Protein AF-A0A6V7IKR3-F1 (afdb_monomer_lite)

Organism: NCBI:txid1563983

Sequence (35 aa):
LFNGDFVDRGSFSVECIFTLFGFKLLYPNHFFMSR

pLDDT: mean 89.59, std 6.87, range [75.25, 97.38]

InterPro domains:
  IPR029052 Metallo-dependent phosphatase-like [G3DSA:3.60.21.10] (1-35)
  IPR029052 Metallo-dependent phosphatase-like [SSF56300] (1-33)
  IPR051134 Protein Phosphatase PPP [PTHR45668] (1-35)

Secondary structure (DSSP, 8-state):
-EES--SSSSTTHHHHHHHHHHHHHH-TTT--EE-

Foldseek 3Di:
DAEDPLDDPDPCSVVSVVVLVVCCVVCVPPRDYHD

Structure (mmCIF, N/CA/C/O backbone):
data_AF-A0A6V7IKR3-F1
#
_entry.id   AF-A0A6V7IKR3-F1
#
loop_
_atom_site.group_PDB
_atom_site.id
_atom_site.type_symbol
_atom_site.label_atom_id
_atom_site.label_alt_id
_atom_site.label_comp_id
_atom_site.label_asym_id
_atom_site.label_entity_id
_atom_site.label_seq_id
_atom_site.pdbx_PDB_ins_code
_atom_site.Cartn_x
_atom_site.Cartn_y
_atom_site.Cartn_z
_atom_site.occupancy
_atom_site.B_iso_or_equiv
_atom_site.auth_seq_id
_atom_site.auth_comp_id
_atom_site.auth_asym_id
_atom_site.auth_atom_id
_atom_site.pdbx_PDB_model_num
ATOM 1 N N . LEU A 1 1 ? -2.467 -8.374 7.895 1.00 75.25 1 LEU A N 1
ATOM 2 C CA . LEU A 1 1 ? -1.090 -8.039 8.307 1.00 75.25 1 LEU A CA 1
ATOM 3 C C . LEU A 1 1 ? -0.210 -8.180 7.074 1.00 75.25 1 LEU A C 1
ATOM 5 O O . LEU A 1 1 ? -0.228 -9.244 6.470 1.00 75.25 1 LEU A O 1
ATOM 9 N N . PHE A 1 2 ? 0.462 -7.108 6.674 1.00 86.44 2 PHE A N 1
ATOM 10 C CA . PHE A 1 2 ? 1.349 -7.039 5.511 1.00 86.44 2 PHE A CA 1
ATOM 11 C C . PHE A 1 2 ? 2.756 -6.673 6.019 1.00 86.44 2 PHE A C 1
ATOM 13 O O . PHE A 1 2 ? 2.874 -5.684 6.736 1.00 86.44 2 PHE A O 1
ATOM 20 N N . ASN A 1 3 ? 3.794 -7.459 5.708 1.00 85.94 3 ASN A N 1
ATOM 21 C CA . ASN A 1 3 ? 5.098 -7.423 6.402 1.00 85.94 3 ASN A CA 1
ATOM 22 C C . ASN A 1 3 ? 6.267 -6.942 5.514 1.00 85.94 3 ASN A C 1
ATOM 24 O O . ASN A 1 3 ? 7.265 -7.645 5.393 1.00 85.94 3 ASN A O 1
ATOM 28 N N . GLY A 1 4 ? 6.147 -5.766 4.901 1.00 82.19 4 GLY A N 1
ATOM 29 C CA . GLY A 1 4 ? 7.214 -5.163 4.097 1.00 82.19 4 GLY A CA 1
ATOM 30 C C . GLY A 1 4 ? 7.297 -5.663 2.650 1.00 82.19 4 G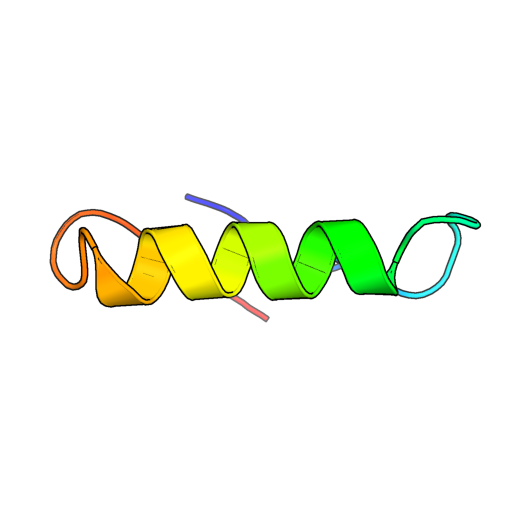LY A C 1
ATOM 31 O O . GLY A 1 4 ? 6.451 -6.43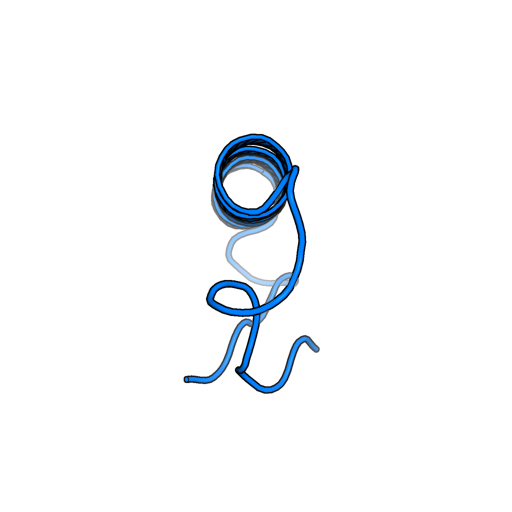2 2.192 1.00 82.19 4 GLY A O 1
ATOM 32 N N . ASP A 1 5 ? 8.307 -5.171 1.924 1.00 84.94 5 ASP A N 1
ATOM 33 C CA . ASP A 1 5 ? 8.620 -5.495 0.518 1.00 84.94 5 ASP A CA 1
ATOM 34 C C . ASP A 1 5 ? 7.443 -5.336 -0.469 1.00 84.94 5 ASP A C 1
ATOM 36 O O . ASP A 1 5 ? 7.252 -6.115 -1.404 1.00 84.94 5 ASP A O 1
ATOM 40 N N . PHE A 1 6 ? 6.634 -4.290 -0.280 1.00 79.56 6 PHE A N 1
ATOM 41 C CA . PHE A 1 6 ? 5.482 -3.996 -1.148 1.00 79.56 6 PHE A CA 1
ATOM 42 C C . PHE A 1 6 ? 5.864 -3.436 -2.523 1.00 79.56 6 PHE A C 1
ATOM 44 O O . PHE A 1 6 ? 5.028 -3.381 -3.425 1.00 79.56 6 PHE A O 1
ATOM 51 N N . VAL A 1 7 ? 7.108 -2.984 -2.659 1.00 76.00 7 VAL A N 1
ATOM 52 C CA . VAL A 1 7 ? 7.686 -2.336 -3.839 1.00 76.00 7 VAL A CA 1
ATOM 53 C C . VAL A 1 7 ? 9.090 -2.910 -4.065 1.00 76.00 7 VAL A C 1
ATOM 55 O O . VAL A 1 7 ? 9.644 -3.473 -3.130 1.00 76.00 7 VAL A O 1
ATOM 58 N N . ASP A 1 8 ? 9.618 -2.819 -5.295 1.00 76.19 8 ASP A N 1
ATOM 59 C CA . ASP A 1 8 ? 11.037 -3.002 -5.712 1.00 76.19 8 ASP A CA 1
ATOM 60 C C . ASP A 1 8 ? 11.260 -4.041 -6.822 1.00 76.19 8 ASP A C 1
ATOM 62 O O . ASP A 1 8 ? 12.164 -3.867 -7.637 1.00 76.19 8 ASP A O 1
ATOM 66 N N . ARG A 1 9 ? 10.455 -5.111 -6.914 1.00 77.56 9 ARG A N 1
ATOM 67 C CA . ARG A 1 9 ? 10.675 -6.181 -7.924 1.00 77.56 9 ARG A CA 1
ATOM 68 C C . ARG A 1 9 ? 9.553 -6.374 -8.939 1.00 77.56 9 ARG A C 1
ATOM 70 O O . ARG A 1 9 ? 9.773 -6.989 -9.978 1.00 77.56 9 ARG A O 1
ATOM 77 N N . GLY A 1 10 ? 8.354 -5.878 -8.643 1.00 79.88 10 GLY A N 1
ATOM 78 C CA . GLY A 1 10 ? 7.187 -6.013 -9.513 1.00 79.88 10 GLY A CA 1
ATOM 79 C C . GLY A 1 10 ? 6.968 -4.778 -10.382 1.00 79.88 10 GLY A C 1
ATOM 80 O O . GLY A 1 10 ? 7.066 -3.650 -9.897 1.00 79.88 10 GLY A O 1
ATOM 81 N N . SER A 1 11 ? 6.578 -4.986 -11.642 1.00 89.75 11 SER A N 1
ATOM 82 C CA . SER A 1 11 ? 6.217 -3.906 -12.577 1.00 89.75 11 SER A CA 1
ATOM 83 C C . SER A 1 11 ? 5.005 -3.074 -12.135 1.00 89.75 11 SER A C 1
ATOM 85 O O . SER A 1 11 ? 4.801 -1.994 -12.670 1.00 89.75 11 SER A O 1
ATOM 87 N N . PHE A 1 12 ? 4.241 -3.553 -11.146 1.00 90.12 12 PHE A N 1
ATOM 88 C CA . PHE A 1 12 ? 3.003 -2.941 -10.644 1.00 90.12 12 PHE A CA 1
ATOM 89 C C . PHE A 1 12 ? 3.134 -2.420 -9.202 1.00 90.12 12 PHE A C 1
ATOM 91 O O . PHE A 1 12 ? 2.191 -2.443 -8.410 1.00 90.12 12 PHE A O 1
ATOM 98 N N . SER A 1 13 ? 4.347 -2.014 -8.810 1.00 90.25 13 SER A N 1
ATOM 99 C CA . SER A 1 13 ? 4.639 -1.548 -7.444 1.00 90.25 13 SER A CA 1
ATOM 100 C C . SER A 1 13 ? 3.796 -0.322 -7.049 1.00 90.25 13 SER A C 1
ATOM 102 O O . SER A 1 13 ? 3.431 -0.168 -5.883 1.00 90.25 13 SER A O 1
ATOM 104 N N . VAL A 1 14 ? 3.442 0.530 -8.019 1.00 91.25 14 VAL A N 1
ATOM 105 C CA . VAL A 1 14 ? 2.647 1.747 -7.797 1.00 91.25 14 VAL A CA 1
ATOM 106 C C . VAL A 1 14 ? 1.187 1.398 -7.493 1.00 91.25 14 VAL A C 1
ATOM 108 O O . VAL A 1 14 ? 0.610 1.876 -6.517 1.00 91.25 14 VAL A O 1
ATOM 111 N N . GLU A 1 15 ? 0.592 0.513 -8.281 1.00 94.81 15 GLU A N 1
ATOM 112 C CA . GLU A 1 15 ? -0.777 0.038 -8.100 1.00 94.81 15 GLU A CA 1
ATOM 113 C C . GLU A 1 15 ? -0.928 -0.711 -6.772 1.00 94.81 15 GLU A C 1
ATOM 115 O O . GLU A 1 15 ? -1.906 -0.503 -6.044 1.00 94.81 15 GLU A O 1
ATOM 120 N N . CYS A 1 16 ? 0.072 -1.523 -6.415 1.00 92.94 16 CYS A N 1
ATOM 121 C CA . CYS A 1 16 ? 0.126 -2.209 -5.130 1.00 92.94 16 CYS A CA 1
ATOM 122 C C . CYS A 1 16 ? 0.134 -1.217 -3.961 1.00 92.94 16 CYS A C 1
ATOM 124 O O . CYS A 1 16 ? -0.710 -1.330 -3.069 1.00 92.94 16 CYS A O 1
ATOM 126 N N . ILE A 1 17 ? 1.028 -0.220 -3.960 1.00 92.94 17 ILE A N 1
ATOM 127 C CA . ILE A 1 17 ? 1.138 0.694 -2.816 1.00 92.94 17 ILE A CA 1
ATOM 128 C C . ILE A 1 17 ? -0.104 1.584 -2.658 1.00 92.94 17 ILE A C 1
ATOM 130 O O . ILE A 1 17 ? -0.571 1.779 -1.535 1.00 92.94 17 ILE A O 1
ATOM 134 N N . PHE A 1 18 ? -0.707 2.054 -3.756 1.00 95.25 18 PHE A N 1
ATOM 135 C CA . PHE A 1 18 ? -1.948 2.836 -3.690 1.00 95.25 18 PHE A CA 1
ATOM 136 C C . PHE A 1 18 ? -3.133 2.008 -3.191 1.00 95.25 18 PHE A C 1
ATOM 138 O O . PHE A 1 18 ? -3.923 2.492 -2.379 1.00 95.25 18 PHE A O 1
ATOM 145 N N . THR A 1 19 ? -3.230 0.747 -3.611 1.00 94.88 19 THR A N 1
ATOM 146 C CA . THR A 1 19 ? -4.271 -0.170 -3.128 1.00 94.88 19 THR A CA 1
ATOM 147 C C . THR A 1 19 ? -4.126 -0.427 -1.627 1.00 94.88 19 THR A C 1
ATOM 149 O O . THR A 1 19 ? -5.094 -0.314 -0.871 1.00 94.88 19 THR A O 1
ATOM 152 N N . LEU A 1 20 ? -2.904 -0.711 -1.169 1.00 94.38 20 LEU A N 1
ATOM 153 C CA . LEU A 1 20 ? -2.608 -0.942 0.245 1.00 94.38 20 LEU A CA 1
ATOM 154 C C . LEU A 1 20 ? -2.870 0.310 1.105 1.00 94.38 20 LEU A C 1
ATOM 156 O O . LEU A 1 20 ? -3.436 0.203 2.197 1.00 94.38 20 LEU A O 1
ATOM 160 N N . PHE A 1 21 ? -2.543 1.505 0.604 1.00 94.88 21 PHE A N 1
ATOM 161 C CA . PHE A 1 21 ? -2.902 2.758 1.274 1.00 94.88 21 PHE A CA 1
ATOM 162 C C . PHE A 1 21 ? -4.413 3.001 1.312 1.00 94.88 21 PHE A C 1
ATOM 164 O O . PHE A 1 21 ? -4.924 3.424 2.350 1.00 94.88 21 PHE A O 1
ATOM 171 N N . GLY A 1 22 ? -5.145 2.681 0.243 1.00 97.00 22 GLY A N 1
ATOM 172 C CA . GLY A 1 22 ? -6.607 2.761 0.222 1.00 97.00 22 GLY A CA 1
ATOM 173 C C . GLY A 1 22 ? -7.245 1.927 1.335 1.00 97.00 22 GLY A C 1
ATOM 174 O O . GLY A 1 22 ? -8.079 2.426 2.093 1.00 97.00 22 GLY A O 1
ATOM 175 N N . PHE A 1 23 ? -6.780 0.689 1.522 1.00 95.75 23 PHE A N 1
ATOM 176 C CA . PHE A 1 23 ? -7.250 -0.158 2.621 1.00 95.75 23 PHE A CA 1
ATOM 177 C C . PHE A 1 23 ? -6.833 0.347 4.004 1.00 95.75 23 PHE A C 1
ATOM 179 O O . PHE A 1 23 ? -7.604 0.206 4.956 1.00 95.75 23 PHE A O 1
ATOM 186 N N . LYS A 1 24 ? -5.663 0.985 4.137 1.00 95.06 24 LYS A N 1
ATOM 187 C CA . LYS A 1 24 ? -5.266 1.622 5.400 1.00 95.06 24 LYS A CA 1
ATOM 188 C C . LYS A 1 24 ? -6.169 2.796 5.774 1.00 95.06 24 LYS A C 1
ATOM 190 O O . LYS A 1 24 ? -6.466 2.958 6.954 1.00 95.06 24 LYS A O 1
ATOM 195 N N . LEU A 1 25 ? -6.605 3.585 4.795 1.00 95.44 25 LEU A N 1
ATOM 196 C CA . LEU A 1 25 ? -7.537 4.695 5.012 1.00 95.44 25 LEU A CA 1
ATOM 197 C C . LEU A 1 25 ? -8.950 4.199 5.337 1.00 95.44 25 LEU A C 1
ATOM 199 O O . LEU A 1 25 ? -9.599 4.751 6.221 1.00 95.44 25 LEU A O 1
ATOM 203 N N . LEU A 1 26 ? -9.411 3.145 4.660 1.00 97.38 26 LEU A N 1
ATOM 204 C CA . LEU A 1 26 ? -10.747 2.581 4.863 1.00 97.38 26 LEU A CA 1
ATOM 205 C C . LEU A 1 26 ? -10.870 1.812 6.190 1.00 97.38 26 LEU A C 1
ATOM 207 O O . LEU A 1 26 ? -11.905 1.870 6.851 1.00 97.38 26 LEU A O 1
ATOM 211 N N . TYR A 1 27 ? -9.808 1.114 6.600 1.00 96.81 27 TYR A N 1
ATOM 212 C CA . TYR A 1 27 ? -9.797 0.261 7.790 1.00 96.81 27 TYR A CA 1
ATOM 213 C C . TYR A 1 27 ? -8.595 0.554 8.703 1.00 96.81 27 TYR A C 1
ATOM 215 O O . TYR A 1 27 ? -7.781 -0.336 8.969 1.00 96.81 27 TYR A O 1
ATOM 223 N N . PRO A 1 28 ? -8.475 1.771 9.259 1.00 94.25 28 PRO A N 1
ATOM 224 C CA . PRO A 1 28 ? -7.271 2.206 9.972 1.00 94.25 28 PRO A CA 1
ATOM 225 C C . PRO A 1 28 ? -6.919 1.337 11.187 1.00 94.25 28 PRO A C 1
ATOM 227 O O .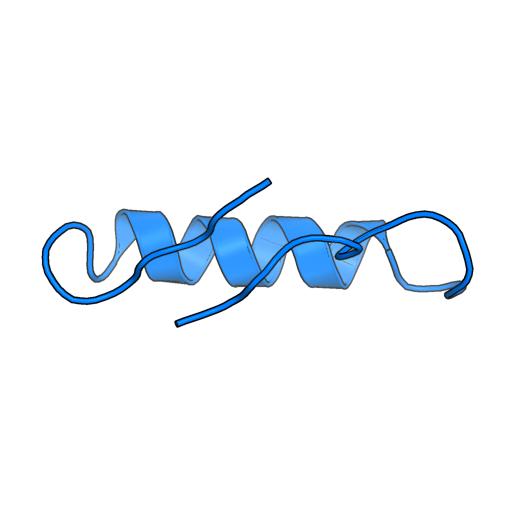 PRO A 1 28 ? -5.733 1.149 11.466 1.00 94.25 28 PRO A O 1
ATOM 230 N N . ASN A 1 29 ? -7.931 0.764 11.848 1.00 96.31 29 ASN A N 1
ATOM 231 C CA . ASN A 1 29 ? -7.792 -0.054 13.060 1.00 96.31 29 ASN A CA 1
ATOM 232 C C . ASN A 1 29 ? -7.713 -1.566 12.797 1.00 96.31 29 ASN A C 1
ATOM 234 O O . ASN A 1 29 ? -7.521 -2.333 13.733 1.00 96.31 29 ASN A O 1
ATOM 238 N N . HIS A 1 30 ? -7.885 -2.000 11.546 1.00 94.25 30 HIS A N 1
ATOM 239 C CA . HIS A 1 30 ? -7.914 -3.424 11.183 1.00 94.25 30 HIS A CA 1
ATOM 240 C C . HIS A 1 30 ? -6.903 -3.768 10.082 1.00 94.25 30 HIS A C 1
ATOM 242 O O . HIS A 1 30 ? -6.575 -4.936 9.874 1.00 94.25 30 HIS A O 1
ATOM 248 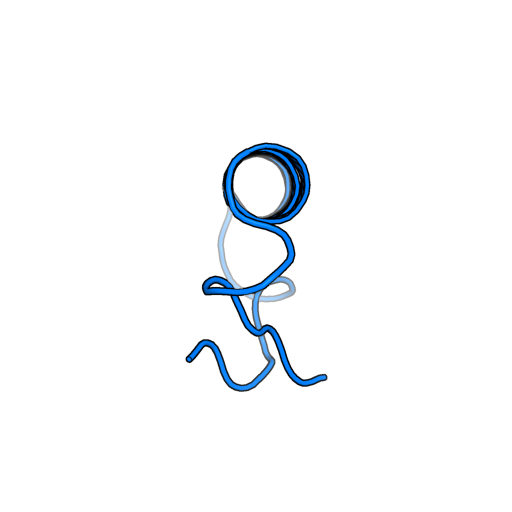N N . PHE A 1 31 ? -6.369 -2.755 9.395 1.00 93.69 31 PHE 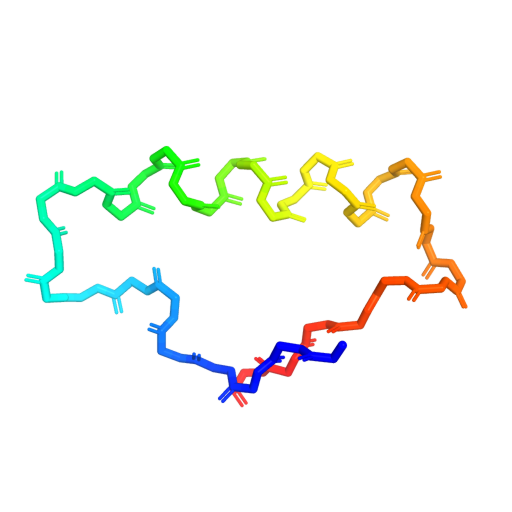A N 1
ATOM 249 C CA . PHE A 1 31 ? -5.358 -2.904 8.365 1.00 93.69 31 PHE A CA 1
ATOM 250 C C . PHE A 1 31 ? -3.992 -2.431 8.871 1.00 93.69 31 PHE A C 1
ATOM 252 O O . PHE A 1 31 ? -3.772 -1.250 9.161 1.00 93.69 31 PHE A O 1
ATOM 259 N N . PHE A 1 32 ? -3.058 -3.374 8.972 1.00 93.06 32 PHE A N 1
ATOM 260 C CA . PHE A 1 32 ? -1.711 -3.151 9.492 1.00 93.06 32 PHE A CA 1
ATOM 261 C C . PHE A 1 32 ? -0.674 -3.518 8.434 1.00 93.06 32 PHE A C 1
ATOM 263 O O . PHE A 1 32 ? -0.668 -4.648 7.931 1.00 93.06 32 PHE A O 1
ATOM 270 N N . MET A 1 33 ? 0.188 -2.550 8.133 1.00 92.69 33 MET A N 1
ATOM 271 C CA . MET A 1 33 ? 1.368 -2.694 7.289 1.00 92.69 33 MET A CA 1
ATOM 272 C C . MET A 1 33 ? 2.599 -2.431 8.148 1.00 92.69 33 MET A C 1
ATOM 274 O O . MET A 1 33 ? 2.666 -1.399 8.815 1.00 92.69 33 MET A O 1
ATOM 278 N N . SER A 1 34 ? 3.542 -3.363 8.132 1.00 87.69 34 SER A N 1
ATOM 279 C CA . SER A 1 34 ? 4.897 -3.171 8.634 1.00 87.69 34 SER A CA 1
ATOM 280 C C . SER A 1 34 ? 5.817 -2.832 7.469 1.00 87.69 34 SER A C 1
ATOM 282 O O . SER A 1 34 ? 5.552 -3.238 6.336 1.00 87.69 34 SER A O 1
ATOM 284 N N . ARG A 1 35 ? 6.874 -2.079 7.763 1.00 80.81 35 ARG A N 1
ATOM 285 C CA . ARG A 1 35 ? 8.013 -1.940 6.858 1.00 80.81 35 ARG A CA 1
ATOM 286 C C . ARG A 1 35 ? 8.878 -3.190 6.927 1.00 80.81 35 ARG A C 1
ATOM 288 O O . ARG A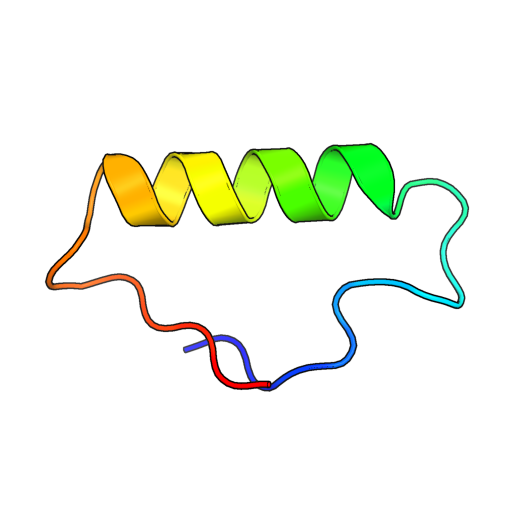 1 35 ? 8.902 -3.800 8.023 1.00 80.81 35 ARG A O 1
#

Radius of gyration: 9.87 Å; chains: 1; bounding box: 22×13×26 Å